Protein AF-A0A958PIV2-F1 (afdb_monomer)

Sequence (151 aa):
MSGYIPEHEVRSLLAIRHGKKESKDSGYKVPDALFDLKVPAKTLKVALEFEDSMKGVTLYRSLFRRLLISSDFDVVMFVTASEEMIAALRSIIDQVRANDPVVRDWPTERAMYFASLKQVLTEGTNAVFVGDSTPFSLASLEKQLSAEQKV

Secondary structure (DSSP, 8-state):
-EEEEEHHHHHHHHHHHH-S---TTS-----SEEEEEEETTEEEEEEEEEESS---HHHHHHHHHHHHH-SS-SEEEEEES-HHHHHHHHHHHHHHHHH-HHHHT-SSPPEEEEEEHHHHHHHGGGPPBEESSS-B-HHHHHHHHHHHTT-

Foldseek 3Di:
DPDKAAQVRQCVVVCVVQPVDDDLQSLDDRARIWDWADFPPDIWIEGEHEEEDDDDLVVLLSVLNSPQQHPPTQEYEYEYQDPVVVVVSVVSNVVSCVPPPSSVVRPHGYKYWYFYPVQCVVVPQQTWTDTDDDIDGSVRRVVVNVVVVVD

pLDDT: mean 89.08, std 10.43, range [50.94, 98.12]

Solvent-accessible surface area (backbone atoms only — not comparable to full-atom values): 8412 Å² total; per-residue (Å²): 132,61,68,76,35,52,30,76,56,40,43,56,55,48,37,70,75,68,44,91,64,90,49,97,81,68,23,76,68,74,44,57,22,37,33,49,45,74,48,90,92,48,76,40,39,31,31,34,41,76,40,82,68,91,72,61,68,70,57,51,47,57,49,48,50,21,59,44,54,28,87,87,45,53,35,39,40,37,38,24,61,37,66,70,52,49,56,52,52,51,54,49,47,53,52,39,53,75,67,34,66,71,49,58,74,41,96,57,85,52,46,46,30,37,33,30,42,63,45,39,75,73,46,48,55,60,27,59,31,45,50,79,58,86,64,46,23,60,51,57,44,54,53,51,46,58,54,62,76,73,109

Nearest PDB structures (foldseek):
  6g2d-assembly1_B  TM=4.749E-01  e=1.092E-01  Homo sapiens
  6g2d-assembly1_F  TM=4.995E-01  e=1.416E-01  Homo sapiens
  6g2d-assembly1_D  TM=5.102E-01  e=2.092E-01  Homo sapiens
  6an0-assembly1_A-2  TM=6.801E-01  e=1.210E+00  Elizabethkingia anophelis NUHP1
  4gic-assembly1_B  TM=4.866E-01  e=6.317E-01  Methylococcus capsulatus str. Bath

Mean predicted aligned error: 5.14 Å

Radius of gyration: 15.72 Å; Cα contacts (8 Å, |Δi|>4): 242; chains: 1; bounding box: 49×35×39 Å

Structure (mmCIF, N/CA/C/O backbone):
data_AF-A0A958PIV2-F1
#
_entry.id   AF-A0A958PIV2-F1
#
loop_
_atom_site.group_PDB
_atom_site.id
_atom_site.type_symbol
_atom_site.label_atom_id
_atom_site.label_alt_id
_atom_site.label_comp_id
_atom_site.label_asym_id
_atom_site.label_entity_id
_atom_site.label_seq_id
_atom_site.pdbx_PDB_ins_code
_atom_site.Cartn_x
_atom_site.Cartn_y
_atom_site.Cartn_z
_atom_site.occupancy
_atom_site.B_iso_or_equiv
_atom_site.auth_seq_id
_atom_site.auth_comp_id
_atom_site.auth_asym_id
_atom_site.auth_atom_id
_atom_site.pdbx_PDB_model_num
ATOM 1 N N . MET A 1 1 ? -10.839 -8.566 12.021 1.00 50.94 1 MET A N 1
ATOM 2 C CA . MET A 1 1 ? -9.923 -9.157 11.018 1.00 50.94 1 MET A CA 1
ATOM 3 C C . MET A 1 1 ? -9.936 -10.669 11.154 1.00 50.94 1 MET A C 1
ATOM 5 O O . MET A 1 1 ? -9.827 -11.161 12.268 1.00 50.94 1 MET A O 1
ATOM 9 N N . SER A 1 2 ? -10.083 -11.397 10.055 1.00 56.78 2 SER A N 1
ATOM 10 C CA . SER A 1 2 ? -9.829 -12.841 9.983 1.00 56.78 2 SER A CA 1
ATOM 11 C C . SER A 1 2 ? -8.751 -13.061 8.926 1.00 56.78 2 SER A C 1
ATOM 13 O O . SER A 1 2 ? -8.755 -12.348 7.927 1.00 56.78 2 SER A O 1
ATOM 15 N N . GLY A 1 3 ? -7.848 -14.021 9.130 1.00 78.75 3 GLY A N 1
ATOM 16 C CA . GLY A 1 3 ? -6.859 -14.382 8.110 1.00 78.75 3 GLY A CA 1
ATOM 17 C C . GLY A 1 3 ? -5.680 -13.415 7.974 1.00 78.75 3 GLY A C 1
ATOM 18 O O . GLY A 1 3 ? -5.270 -13.145 6.853 1.00 78.75 3 GLY A O 1
ATOM 19 N N . TYR A 1 4 ? -5.145 -12.886 9.082 1.00 88.56 4 TYR A N 1
ATOM 20 C CA . TYR A 1 4 ? -3.798 -12.303 9.067 1.00 88.56 4 TYR A CA 1
ATOM 21 C C . TYR A 1 4 ? -2.778 -13.418 8.838 1.00 88.56 4 TYR A C 1
ATOM 23 O O . TYR A 1 4 ? -2.791 -14.418 9.555 1.00 88.56 4 TYR A O 1
ATOM 31 N N . ILE A 1 5 ? -1.919 -13.232 7.845 1.00 91.44 5 ILE A N 1
ATOM 32 C CA . ILE A 1 5 ? -0.885 -14.172 7.435 1.00 91.44 5 ILE A CA 1
ATOM 33 C C . ILE A 1 5 ? 0.450 -13.422 7.500 1.00 91.44 5 ILE A C 1
ATOM 35 O O . ILE A 1 5 ? 0.639 -12.472 6.734 1.00 9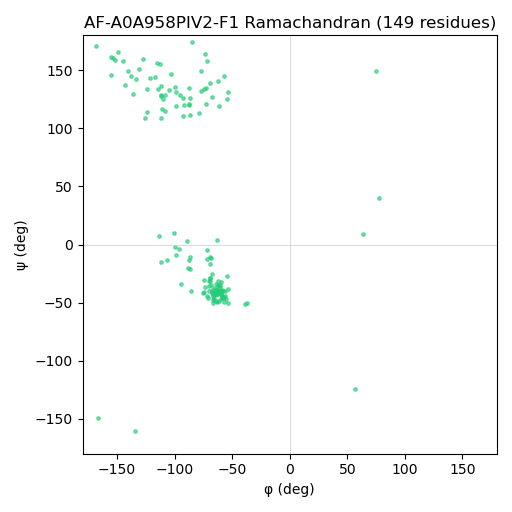1.44 5 ILE A O 1
ATOM 39 N N . PRO A 1 6 ? 1.369 -13.803 8.398 1.00 93.19 6 PRO A N 1
ATOM 40 C CA . PRO A 1 6 ? 2.676 -13.162 8.508 1.00 93.19 6 PRO A CA 1
ATOM 41 C C . PRO A 1 6 ? 3.586 -13.512 7.322 1.00 93.19 6 PRO A C 1
ATOM 43 O O . PRO A 1 6 ? 3.425 -14.556 6.688 1.00 93.19 6 PRO A O 1
ATOM 46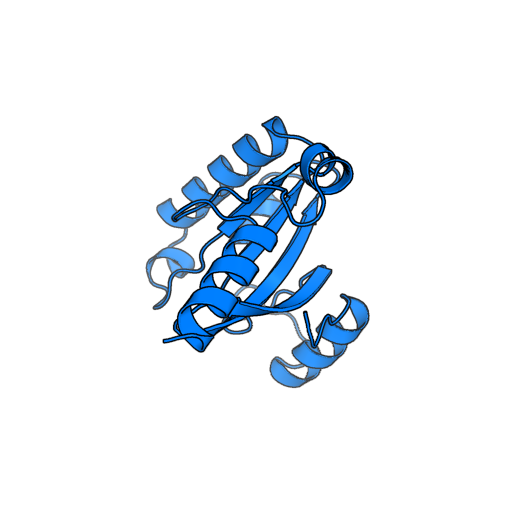 N N . GLU A 1 7 ? 4.589 -12.669 7.065 1.00 93.56 7 GLU A N 1
ATOM 47 C CA . GLU A 1 7 ? 5.561 -12.775 5.964 1.00 93.56 7 GLU A CA 1
ATOM 48 C C . GLU A 1 7 ? 6.027 -14.208 5.655 1.00 93.56 7 GLU A C 1
ATOM 50 O O . GLU A 1 7 ? 5.946 -14.647 4.509 1.00 93.56 7 GLU A O 1
ATOM 55 N N . HIS A 1 8 ? 6.481 -14.963 6.658 1.00 88.50 8 HIS A N 1
ATOM 56 C CA . HIS A 1 8 ? 7.043 -16.303 6.456 1.00 88.50 8 HIS A CA 1
ATOM 57 C C . HIS A 1 8 ? 6.019 -17.313 5.901 1.00 88.50 8 HIS A C 1
ATOM 59 O O . HIS A 1 8 ? 6.354 -18.180 5.083 1.00 88.50 8 HIS A O 1
ATOM 65 N N . GLU A 1 9 ? 4.754 -17.182 6.296 1.00 89.06 9 GLU A N 1
ATOM 66 C CA . GLU A 1 9 ? 3.651 -17.960 5.735 1.00 89.06 9 GLU A CA 1
ATOM 67 C C . GLU A 1 9 ? 3.266 -17.439 4.345 1.00 89.06 9 GLU A C 1
ATOM 69 O O . GLU A 1 9 ? 3.101 -18.240 3.422 1.00 89.06 9 GLU A O 1
ATOM 74 N N . VAL A 1 10 ? 3.220 -16.113 4.146 1.00 86.62 10 VAL A N 1
ATOM 75 C CA . VAL A 1 10 ? 2.965 -15.501 2.828 1.00 86.62 10 VAL A CA 1
ATOM 76 C C . VAL A 1 10 ? 3.993 -15.969 1.802 1.00 86.62 10 VAL A C 1
ATOM 78 O O . VAL A 1 10 ? 3.630 -16.371 0.697 1.00 86.62 10 VAL A O 1
ATOM 81 N N . ARG A 1 11 ? 5.275 -15.990 2.172 1.00 86.56 11 ARG A N 1
ATOM 82 C CA . ARG A 1 11 ? 6.368 -16.494 1.335 1.00 86.56 11 ARG A CA 1
ATOM 83 C C . ARG A 1 11 ? 6.112 -17.927 0.897 1.00 86.56 11 ARG A C 1
ATOM 85 O O . ARG A 1 11 ? 6.306 -18.256 -0.271 1.00 86.56 11 ARG A O 1
ATOM 92 N N . SER A 1 12 ? 5.670 -18.769 1.825 1.00 84.69 12 SER A N 1
ATOM 93 C CA . SER A 1 12 ? 5.396 -20.180 1.557 1.00 84.69 12 SER A CA 1
ATOM 94 C C . SER A 1 12 ? 4.215 -20.340 0.595 1.00 84.69 12 SER A C 1
ATOM 96 O O . SER A 1 12 ? 4.309 -21.093 -0.374 1.00 84.69 12 SER A O 1
ATOM 98 N N . LEU A 1 13 ? 3.143 -19.570 0.804 1.00 84.69 13 LEU A N 1
ATOM 99 C CA . LEU A 1 13 ? 1.956 -19.551 -0.055 1.00 84.69 13 LEU A CA 1
ATOM 100 C C . LEU A 1 13 ? 2.272 -19.066 -1.474 1.00 84.69 13 LEU A C 1
ATOM 102 O O . LEU A 1 13 ? 1.913 -19.716 -2.458 1.00 84.69 13 LEU A O 1
ATOM 106 N N . LEU A 1 14 ? 2.963 -17.935 -1.601 1.00 83.38 14 LEU A N 1
ATOM 107 C CA . LEU A 1 14 ? 3.240 -17.340 -2.903 1.00 83.38 14 LEU A CA 1
ATOM 108 C C . LEU A 1 14 ? 4.321 -18.105 -3.681 1.00 83.38 14 LEU A C 1
ATOM 110 O O . LEU A 1 14 ? 4.239 -18.186 -4.906 1.00 83.38 14 LEU A O 1
ATOM 114 N N . ALA A 1 15 ? 5.279 -18.744 -3.001 1.00 81.94 15 ALA A N 1
ATOM 115 C CA . ALA A 1 15 ? 6.252 -19.623 -3.651 1.00 81.94 15 ALA A CA 1
ATOM 116 C C . ALA A 1 15 ? 5.593 -20.842 -4.322 1.00 81.94 15 ALA A C 1
ATOM 118 O O . ALA A 1 15 ? 6.089 -21.310 -5.350 1.00 81.94 15 ALA A O 1
ATOM 119 N N . ILE A 1 16 ? 4.480 -21.345 -3.769 1.00 77.12 16 ILE A N 1
ATOM 120 C CA . ILE A 1 16 ? 3.678 -22.405 -4.400 1.00 77.12 16 ILE A CA 1
ATOM 121 C C . ILE A 1 16 ? 3.009 -21.882 -5.677 1.00 77.12 16 ILE A C 1
ATOM 123 O O . ILE A 1 16 ? 2.993 -22.584 -6.686 1.00 77.12 16 ILE A O 1
ATOM 127 N N . ARG A 1 17 ? 2.497 -20.646 -5.654 1.00 77.69 17 ARG A N 1
ATOM 128 C CA . ARG A 1 17 ? 1.774 -20.036 -6.780 1.00 77.69 17 ARG A CA 1
ATOM 129 C C . ARG A 1 17 ? 2.681 -19.655 -7.954 1.00 77.69 17 ARG A C 1
ATOM 131 O O . ARG A 1 17 ? 2.324 -19.915 -9.098 1.00 77.69 17 ARG A O 1
ATOM 138 N N . HIS A 1 18 ? 3.831 -19.041 -7.679 1.00 77.69 18 HIS A N 1
ATOM 139 C CA . HIS A 1 18 ? 4.705 -18.447 -8.706 1.00 77.69 18 HIS A CA 1
ATOM 140 C C . HIS A 1 18 ? 5.887 -19.334 -9.118 1.00 77.69 18 HIS A C 1
ATOM 142 O O . HIS A 1 18 ? 6.588 -19.033 -10.083 1.00 77.69 18 HIS A O 1
ATOM 148 N N . GLY A 1 19 ? 6.119 -20.442 -8.410 1.00 65.88 19 GLY A N 1
ATOM 149 C CA . GLY A 1 19 ? 7.332 -21.244 -8.554 1.00 65.88 19 GLY A CA 1
ATOM 150 C C 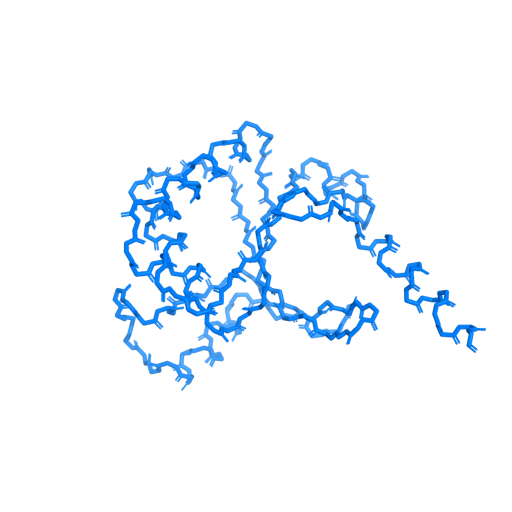. GLY A 1 19 ? 8.540 -20.571 -7.888 1.00 65.88 19 GLY A C 1
ATOM 151 O O . GLY A 1 19 ? 8.649 -19.353 -7.804 1.00 65.88 19 GLY A O 1
ATOM 152 N N . LYS A 1 20 ? 9.490 -21.367 -7.384 1.00 56.84 20 LYS A N 1
ATOM 153 C CA . LYS A 1 20 ? 10.596 -20.912 -6.508 1.00 56.84 20 LYS A CA 1
ATOM 154 C C . LYS A 1 20 ? 11.598 -19.906 -7.124 1.00 56.84 20 LYS A C 1
ATOM 156 O O . LYS A 1 20 ? 12.591 -19.592 -6.472 1.00 56.84 20 LYS A O 1
ATOM 161 N N . LYS A 1 21 ? 11.411 -19.427 -8.359 1.00 58.03 21 LYS A N 1
ATOM 162 C CA . LYS A 1 21 ? 12.320 -18.476 -9.023 1.00 58.03 21 LYS A CA 1
ATOM 163 C C . LYS A 1 21 ? 11.641 -17.122 -9.206 1.00 58.03 21 LYS A C 1
ATOM 165 O O . LYS A 1 21 ? 10.794 -16.973 -10.078 1.00 58.03 21 LYS A O 1
ATOM 170 N N . GLU A 1 22 ? 12.079 -16.125 -8.437 1.00 55.28 22 GLU A N 1
ATOM 171 C CA . GLU A 1 22 ? 11.721 -14.727 -8.688 1.00 55.28 22 GLU A CA 1
ATOM 172 C C . GLU A 1 22 ? 12.250 -14.300 -10.065 1.00 55.28 22 GLU A C 1
ATOM 174 O O . GLU A 1 22 ? 13.460 -14.311 -10.302 1.00 55.28 22 GLU A O 1
ATOM 179 N N . SER A 1 23 ? 11.366 -13.906 -10.982 1.00 61.84 23 SER A N 1
ATOM 180 C CA . SER A 1 23 ? 11.763 -13.158 -12.179 1.00 61.84 23 SER A CA 1
ATOM 181 C C . SER A 1 23 ? 11.407 -11.684 -11.989 1.00 61.84 23 SER A C 1
ATOM 183 O O . SER A 1 23 ? 10.416 -11.356 -11.332 1.00 61.84 23 SER A O 1
ATOM 185 N N . LYS A 1 24 ? 12.218 -10.777 -12.550 1.00 56.81 24 LYS A N 1
ATOM 186 C CA . LYS A 1 24 ? 12.062 -9.319 -12.381 1.00 56.81 24 LYS A CA 1
ATOM 187 C C . LYS A 1 24 ? 10.669 -8.794 -12.762 1.00 56.81 24 LYS A C 1
ATOM 189 O O . LYS A 1 24 ? 10.244 -7.798 -12.185 1.00 56.81 24 LYS A O 1
ATOM 194 N N . ASP A 1 25 ? 9.980 -9.487 -13.666 1.00 63.25 25 ASP A N 1
ATOM 195 C CA . ASP A 1 25 ? 8.688 -9.087 -14.235 1.00 63.25 25 ASP A CA 1
ATOM 196 C C . ASP A 1 25 ? 7.529 -10.009 -13.831 1.00 63.25 25 ASP A C 1
ATOM 198 O O . ASP A 1 25 ? 6.420 -9.864 -14.329 1.00 63.25 25 ASP A O 1
ATOM 202 N N . SER A 1 26 ? 7.754 -10.953 -12.913 1.00 67.44 26 SER A N 1
ATOM 203 C CA . SER A 1 26 ? 6.710 -11.898 -12.478 1.00 67.44 26 SER A CA 1
ATOM 204 C C . SER A 1 26 ? 5.579 -11.255 -11.666 1.00 67.44 26 SER A C 1
ATOM 206 O O . SER A 1 26 ? 4.597 -11.924 -11.364 1.00 67.44 26 SER A O 1
ATOM 208 N N . GLY A 1 27 ? 5.726 -9.991 -11.247 1.00 67.81 27 GLY A N 1
ATOM 209 C CA . GLY A 1 27 ? 4.827 -9.369 -10.266 1.00 67.81 27 GLY A CA 1
ATOM 210 C C . GLY A 1 27 ? 4.874 -10.039 -8.889 1.00 67.81 27 GLY A C 1
ATOM 211 O O . GLY A 1 27 ? 4.069 -9.721 -8.016 1.00 67.81 27 GLY A O 1
ATOM 212 N N . TYR A 1 28 ? 5.825 -10.955 -8.678 1.00 82.06 28 TYR A N 1
ATOM 213 C CA . TYR A 1 28 ? 5.987 -11.663 -7.425 1.00 82.06 28 TYR A CA 1
ATOM 214 C C . TYR A 1 28 ? 6.710 -10.776 -6.405 1.00 82.06 28 TYR A C 1
ATOM 216 O O . TYR A 1 28 ? 7.891 -10.435 -6.547 1.00 82.06 28 TYR A O 1
ATOM 224 N N . LYS A 1 29 ? 5.977 -10.399 -5.358 1.00 87.12 29 LYS A N 1
ATOM 225 C CA . LYS A 1 29 ? 6.487 -9.743 -4.155 1.00 87.12 29 LYS A CA 1
ATOM 226 C C . LYS A 1 29 ? 5.826 -10.398 -2.953 1.00 87.12 29 LYS A C 1
ATOM 228 O O . LYS A 1 29 ? 4.609 -10.525 -2.909 1.00 87.12 29 LYS A O 1
ATOM 233 N N . VAL A 1 30 ? 6.646 -10.792 -1.987 1.00 89.19 30 VAL A N 1
ATOM 234 C CA . VAL A 1 30 ? 6.192 -11.233 -0.667 1.00 89.19 30 VAL A CA 1
ATOM 235 C C . VAL A 1 30 ? 6.046 -9.992 0.217 1.00 89.19 30 VAL A C 1
ATOM 237 O O . VAL A 1 30 ? 7.073 -9.363 0.490 1.00 89.19 30 VAL A O 1
ATOM 240 N N . PRO A 1 31 ? 4.826 -9.587 0.606 1.00 93.62 31 PRO A N 1
ATOM 241 C CA . PRO A 1 31 ? 4.626 -8.538 1.602 1.00 93.62 31 PRO A CA 1
ATOM 242 C C . PRO A 1 31 ? 4.936 -9.018 3.021 1.00 93.62 31 PRO A C 1
ATOM 244 O O . PRO A 1 31 ? 4.985 -10.222 3.281 1.00 93.62 31 PRO A O 1
ATOM 247 N N . ASP A 1 32 ? 5.101 -8.068 3.941 1.00 94.50 32 ASP A N 1
ATOM 248 C CA . ASP A 1 32 ? 5.385 -8.360 5.352 1.00 94.50 32 ASP A CA 1
ATOM 249 C C . ASP A 1 32 ? 4.190 -9.020 6.053 1.00 94.50 32 ASP A C 1
ATOM 251 O O . ASP A 1 32 ? 4.343 -9.774 7.017 1.00 94.50 32 ASP A O 1
ATOM 255 N N . ALA A 1 33 ? 2.981 -8.774 5.549 1.00 95.62 33 ALA A N 1
ATOM 256 C CA . ALA A 1 33 ? 1.818 -9.589 5.855 1.00 95.62 33 ALA A CA 1
ATOM 257 C C . ALA A 1 33 ? 0.760 -9.509 4.751 1.00 95.62 33 ALA A C 1
ATOM 259 O O . ALA A 1 33 ? 0.716 -8.562 3.964 1.00 95.62 33 ALA A O 1
ATOM 260 N N . LEU A 1 34 ? -0.137 -10.492 4.747 1.00 95.50 34 LEU A N 1
ATOM 261 C CA . LEU A 1 34 ? -1.405 -10.439 4.029 1.00 95.50 34 LEU A CA 1
ATOM 262 C C . LEU A 1 34 ? -2.560 -10.515 5.017 1.00 95.50 34 LEU A C 1
ATOM 264 O O . LEU A 1 34 ? -2.492 -11.244 6.003 1.00 95.50 34 LEU A O 1
ATOM 268 N N . PHE A 1 35 ? -3.645 -9.806 4.740 1.00 94.50 35 PHE A N 1
ATOM 269 C CA . PHE A 1 35 ? -4.901 -10.012 5.454 1.00 94.50 35 PHE A CA 1
ATOM 270 C C . PHE A 1 35 ? -6.098 -9.619 4.598 1.00 94.50 35 PHE A C 1
ATOM 272 O O . PHE A 1 35 ? -5.975 -8.865 3.634 1.00 94.50 35 PHE A O 1
ATOM 279 N N . ASP A 1 36 ? -7.271 -10.126 4.962 1.00 94.56 36 ASP A N 1
ATOM 280 C CA . ASP A 1 36 ? -8.517 -9.765 4.298 1.00 94.56 36 ASP A CA 1
ATOM 281 C C . ASP A 1 36 ? -9.188 -8.585 5.027 1.00 94.56 36 ASP A C 1
ATOM 283 O O . ASP A 1 36 ? -9.455 -8.629 6.235 1.00 94.56 36 ASP A O 1
ATOM 287 N N . LEU A 1 37 ? -9.488 -7.527 4.275 1.00 91.50 37 LEU A N 1
ATOM 288 C CA . LEU A 1 37 ? -10.207 -6.341 4.724 1.00 91.50 37 LEU A CA 1
ATOM 289 C C . LEU A 1 37 ? -11.606 -6.330 4.110 1.00 91.50 37 LEU A C 1
ATOM 291 O O . LEU A 1 37 ? -11.775 -6.213 2.897 1.00 91.50 37 LEU A O 1
ATOM 295 N N . LYS A 1 38 ? -12.630 -6.439 4.954 1.00 90.00 38 LYS A N 1
ATOM 296 C CA . LYS A 1 38 ? -14.019 -6.304 4.510 1.00 90.00 38 LYS A CA 1
ATOM 297 C C . LYS A 1 38 ? -14.342 -4.827 4.302 1.00 90.00 38 LYS A C 1
ATOM 299 O O . LYS A 1 38 ? -14.073 -4.011 5.179 1.00 90.00 38 LYS A O 1
ATOM 304 N N . VAL A 1 39 ? -14.937 -4.511 3.162 1.00 88.12 39 VAL A N 1
ATOM 305 C CA . VAL A 1 39 ? -15.543 -3.213 2.847 1.00 88.12 39 VAL A CA 1
ATOM 306 C C . VAL A 1 39 ? -16.981 -3.459 2.368 1.00 88.12 39 VAL A C 1
ATOM 308 O O . VAL A 1 39 ? -17.271 -4.581 1.952 1.00 88.12 39 VAL A O 1
ATOM 311 N N . PRO A 1 40 ? -17.884 -2.463 2.410 1.00 83.56 40 PRO A N 1
ATOM 312 C CA . PRO A 1 40 ? -19.289 -2.611 2.011 1.00 83.56 40 PRO A CA 1
ATOM 313 C C . PRO A 1 40 ? -19.573 -3.520 0.807 1.00 83.56 40 PRO A C 1
ATOM 315 O O . PRO A 1 40 ? -20.374 -4.447 0.873 1.00 83.56 40 PRO A O 1
ATOM 318 N N . ALA A 1 41 ? -18.857 -3.300 -0.297 1.00 84.56 41 ALA A N 1
ATOM 319 C CA . ALA A 1 41 ? -19.132 -3.976 -1.560 1.00 84.56 41 ALA A CA 1
ATOM 320 C C . ALA A 1 41 ? -18.405 -5.321 -1.747 1.00 84.56 41 ALA A C 1
ATOM 322 O O . ALA A 1 41 ? -18.786 -6.095 -2.624 1.00 84.56 41 ALA A O 1
ATOM 323 N N . LYS A 1 42 ? -17.313 -5.581 -1.015 1.00 90.38 42 LYS A N 1
ATOM 324 C CA . LYS A 1 42 ? -16.438 -6.745 -1.247 1.00 90.38 42 LYS A CA 1
ATOM 325 C C . LYS A 1 42 ? -15.439 -6.975 -0.115 1.00 90.38 42 LYS A C 1
ATOM 327 O O . LYS A 1 42 ? -15.220 -6.129 0.743 1.00 90.38 42 LYS A O 1
ATOM 332 N N . THR A 1 43 ? -14.756 -8.110 -0.167 1.00 92.38 43 THR A N 1
ATOM 333 C CA . THR A 1 43 ? -13.537 -8.337 0.615 1.00 92.38 43 THR A CA 1
ATOM 334 C C . THR A 1 43 ? -12.327 -8.002 -0.249 1.00 92.38 43 THR A C 1
ATOM 336 O O . THR A 1 43 ? -12.230 -8.482 -1.376 1.00 92.38 43 THR A O 1
ATOM 339 N N . LEU A 1 44 ? -11.428 -7.177 0.276 1.00 92.75 44 LEU A N 1
ATOM 340 C CA . LEU A 1 44 ? -10.147 -6.828 -0.328 1.00 92.75 44 LEU A CA 1
ATOM 341 C C . LEU A 1 44 ? -9.041 -7.661 0.311 1.00 92.75 44 LEU A C 1
ATOM 343 O O . LEU A 1 44 ? -8.978 -7.764 1.535 1.00 92.75 44 LEU A O 1
ATOM 347 N N . LYS A 1 45 ? -8.138 -8.204 -0.497 1.00 94.44 45 LYS A N 1
ATOM 348 C CA . LYS A 1 45 ? -6.894 -8.797 -0.017 1.00 94.44 45 LYS A CA 1
ATOM 349 C C . LYS A 1 45 ? -5.839 -7.699 0.085 1.00 94.44 45 LYS A C 1
ATOM 351 O O . LYS A 1 45 ? -5.540 -7.030 -0.903 1.00 94.44 45 LYS A O 1
ATOM 356 N N . VAL A 1 46 ? -5.309 -7.486 1.282 1.00 95.50 46 VAL A N 1
ATOM 357 C CA . VAL A 1 46 ? -4.402 -6.380 1.598 1.00 95.50 46 VAL A CA 1
ATOM 358 C C . VAL A 1 46 ? -2.992 -6.900 1.810 1.00 95.50 46 VAL A C 1
ATOM 360 O O . VAL A 1 46 ? -2.785 -7.797 2.625 1.00 95.50 46 VAL A O 1
ATOM 363 N N . ALA A 1 47 ? -2.030 -6.298 1.115 1.00 96.81 47 ALA A N 1
ATOM 364 C CA . ALA A 1 47 ? -0.612 -6.395 1.434 1.00 96.81 47 ALA A CA 1
ATOM 365 C C . ALA A 1 47 ? -0.227 -5.323 2.452 1.00 96.81 47 ALA A C 1
ATOM 367 O O . ALA A 1 47 ? -0.479 -4.140 2.229 1.00 96.81 47 ALA A O 1
ATOM 368 N N . LEU A 1 48 ? 0.387 -5.737 3.557 1.00 96.94 48 LEU A N 1
ATOM 369 C CA . LEU A 1 48 ? 0.995 -4.837 4.528 1.00 96.94 48 LEU A CA 1
ATOM 370 C C . LEU A 1 48 ? 2.499 -4.771 4.279 1.00 96.94 48 LEU A C 1
ATOM 372 O O . LEU A 1 48 ? 3.157 -5.807 4.185 1.00 96.94 48 LEU A O 1
ATOM 376 N N . GLU A 1 49 ? 3.030 -3.559 4.219 1.00 97.31 49 GLU A N 1
ATOM 377 C CA . GLU A 1 49 ? 4.463 -3.291 4.164 1.00 97.31 49 GLU A CA 1
ATOM 378 C C . GLU A 1 49 ? 4.829 -2.367 5.327 1.00 97.31 49 GLU A C 1
ATOM 380 O O . GLU A 1 49 ? 4.155 -1.363 5.588 1.00 97.31 49 GLU A O 1
ATOM 385 N N . PHE A 1 50 ? 5.900 -2.701 6.030 1.00 96.38 50 PHE A N 1
ATOM 386 C CA . PHE A 1 50 ? 6.465 -1.881 7.084 1.00 96.38 50 PHE A CA 1
ATOM 387 C C . PHE A 1 50 ? 7.820 -1.341 6.638 1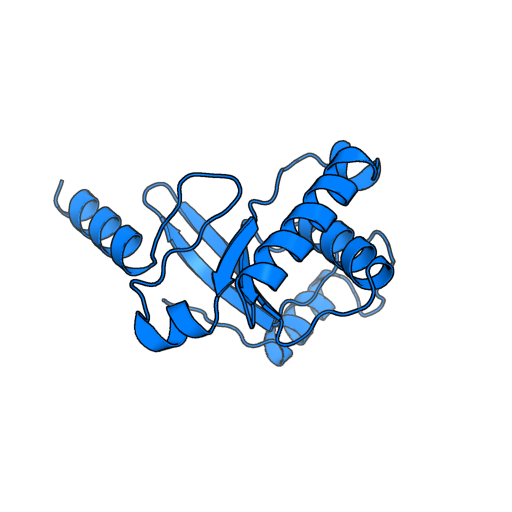.00 96.38 50 PHE A C 1
ATOM 389 O O . PHE A 1 50 ? 8.695 -2.087 6.203 1.00 96.38 50 PHE A O 1
ATOM 396 N N . GLU A 1 51 ? 8.001 -0.029 6.761 1.00 95.94 51 GLU A N 1
ATOM 397 C CA . GLU A 1 51 ? 9.264 0.615 6.427 1.00 95.94 51 GLU A CA 1
ATOM 398 C C . GLU A 1 51 ? 9.773 1.446 7.603 1.00 95.94 51 GLU A C 1
ATOM 400 O O . GLU A 1 51 ? 9.226 2.499 7.938 1.00 95.94 51 GLU A O 1
ATOM 405 N N . ASP A 1 52 ? 10.839 0.965 8.238 1.00 94.06 52 ASP A N 1
ATOM 406 C CA . ASP A 1 52 ? 11.477 1.635 9.371 1.00 94.06 52 ASP A CA 1
ATOM 407 C C . ASP A 1 52 ? 12.519 2.675 8.936 1.00 94.06 52 ASP A C 1
ATOM 409 O O . ASP A 1 52 ? 12.859 3.586 9.694 1.00 94.06 52 ASP A O 1
ATOM 413 N N . SER A 1 53 ? 13.025 2.559 7.709 1.00 93.06 53 SER A N 1
ATOM 414 C CA . SER A 1 53 ? 14.148 3.340 7.213 1.00 93.06 53 SER A CA 1
ATOM 415 C C . SER A 1 53 ? 14.122 3.464 5.690 1.00 93.06 53 SER A C 1
ATOM 417 O O . SER A 1 53 ? 13.722 2.558 4.965 1.00 93.06 53 SER A O 1
ATOM 419 N N . MET A 1 54 ? 14.581 4.606 5.169 1.00 91.81 54 MET A N 1
ATOM 420 C CA . MET A 1 54 ? 14.678 4.791 3.721 1.00 91.81 54 MET A CA 1
ATOM 421 C C . MET A 1 54 ? 15.824 3.960 3.146 1.00 91.81 54 MET A C 1
ATOM 423 O O . MET A 1 54 ? 16.997 4.170 3.459 1.00 91.81 54 MET A O 1
ATOM 427 N N . LYS A 1 55 ? 15.480 3.070 2.221 1.00 90.56 55 LYS A N 1
ATOM 428 C CA . LYS A 1 55 ? 16.427 2.367 1.349 1.00 90.56 55 LYS A CA 1
ATOM 429 C C . LYS A 1 55 ? 16.763 3.215 0.112 1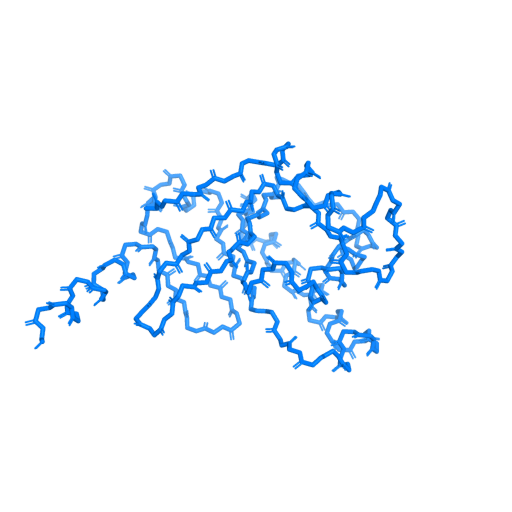.00 90.56 55 LYS A C 1
ATOM 431 O O . LYS A 1 55 ? 16.196 4.279 -0.134 1.00 90.56 55 LYS A O 1
ATOM 436 N N . GLY A 1 56 ? 17.699 2.740 -0.711 1.00 89.56 56 GLY A N 1
ATOM 437 C CA . GLY A 1 56 ? 18.056 3.417 -1.962 1.00 89.56 56 GLY A CA 1
ATOM 438 C C . GLY A 1 56 ? 16.883 3.495 -2.952 1.00 89.56 56 GLY A C 1
ATOM 439 O O . GLY A 1 56 ? 16.153 2.523 -3.138 1.00 89.56 56 GLY A O 1
ATOM 440 N N . VAL A 1 57 ? 16.744 4.621 -3.659 1.00 90.69 57 VAL A N 1
ATOM 441 C CA . VAL A 1 57 ? 15.634 4.880 -4.606 1.00 90.69 57 VAL A CA 1
ATOM 442 C C . VAL A 1 57 ? 15.478 3.775 -5.659 1.00 90.69 57 VAL A C 1
ATOM 444 O O . VAL A 1 57 ? 14.359 3.385 -5.984 1.00 90.69 57 VAL A O 1
ATOM 447 N N . THR A 1 58 ? 16.579 3.219 -6.170 1.00 91.06 58 THR A N 1
ATOM 448 C CA . THR A 1 58 ? 16.547 2.113 -7.144 1.00 91.06 58 THR A CA 1
ATOM 449 C C . THR A 1 58 ? 15.852 0.866 -6.591 1.00 91.06 58 THR A C 1
ATOM 451 O O . THR A 1 58 ? 15.124 0.196 -7.325 1.00 91.06 58 THR A O 1
ATOM 454 N N . LEU A 1 59 ? 16.036 0.569 -5.299 1.00 90.69 59 LEU A N 1
ATOM 455 C CA . LEU A 1 59 ? 15.364 -0.552 -4.641 1.00 90.69 59 LEU A CA 1
ATOM 456 C C . LEU A 1 59 ? 13.860 -0.295 -4.556 1.00 90.69 59 LEU A C 1
ATOM 458 O O . LEU A 1 59 ? 13.084 -1.166 -4.943 1.00 90.69 59 LEU A O 1
ATOM 462 N N . TYR A 1 60 ? 13.447 0.914 -4.163 1.00 93.81 60 TYR A N 1
ATOM 463 C CA . TYR A 1 60 ? 12.029 1.282 -4.134 1.00 93.81 60 TYR A CA 1
ATOM 464 C C . TYR A 1 60 ? 11.376 1.259 -5.506 1.00 93.81 60 TYR A C 1
ATOM 466 O O . TYR A 1 60 ? 10.266 0.760 -5.633 1.00 93.81 60 TYR A O 1
ATOM 474 N N . ARG A 1 61 ? 12.062 1.719 -6.557 1.00 93.31 61 ARG A N 1
ATOM 475 C CA . ARG A 1 61 ? 11.532 1.621 -7.924 1.00 93.31 61 ARG A CA 1
ATOM 476 C C . ARG A 1 61 ? 11.242 0.172 -8.306 1.00 93.31 61 ARG A C 1
ATOM 478 O O . ARG A 1 61 ? 10.164 -0.126 -8.810 1.00 93.31 61 ARG A O 1
ATOM 485 N N . SER A 1 62 ? 12.174 -0.740 -8.013 1.00 91.12 62 SER A N 1
ATOM 486 C CA . SER A 1 62 ? 11.956 -2.170 -8.252 1.00 91.12 62 SER A CA 1
ATOM 487 C C . SER A 1 62 ? 10.840 -2.746 -7.379 1.00 91.12 62 SER A C 1
ATOM 489 O O . SER A 1 62 ? 10.094 -3.601 -7.852 1.00 91.12 62 SER A O 1
ATOM 491 N N . LEU A 1 63 ? 10.743 -2.329 -6.116 1.00 92.25 63 LEU A N 1
ATOM 492 C CA . LEU A 1 63 ? 9.723 -2.794 -5.178 1.00 92.25 63 LEU A CA 1
ATOM 493 C C . LEU A 1 63 ? 8.328 -2.332 -5.614 1.00 92.25 63 LEU A C 1
ATOM 495 O O . LEU A 1 63 ? 7.437 -3.163 -5.771 1.00 92.25 63 LEU A O 1
ATOM 499 N N . PHE A 1 64 ? 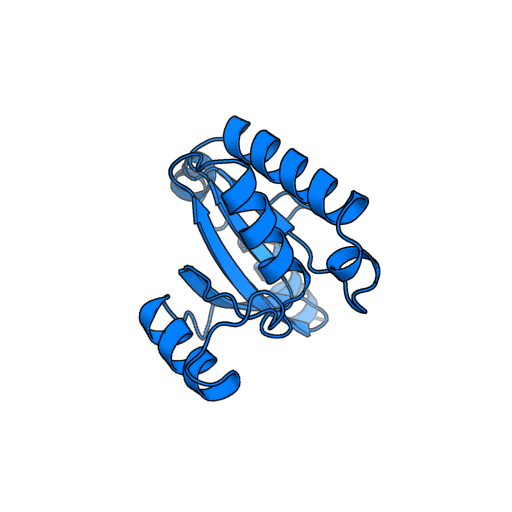8.157 -1.042 -5.897 1.00 94.38 64 PHE A N 1
ATOM 500 C CA . PHE A 1 64 ? 6.879 -0.482 -6.321 1.00 94.38 64 PHE A CA 1
ATOM 501 C C . PHE A 1 64 ? 6.435 -1.010 -7.675 1.00 94.38 64 PHE A C 1
ATOM 503 O O . PHE A 1 64 ? 5.256 -1.312 -7.816 1.00 94.38 64 PHE A O 1
ATOM 510 N N . ARG A 1 65 ? 7.349 -1.230 -8.633 1.00 93.31 65 ARG A N 1
ATOM 511 C CA . ARG A 1 65 ? 7.007 -1.926 -9.884 1.00 93.31 65 ARG A CA 1
ATOM 512 C C . ARG A 1 65 ? 6.340 -3.272 -9.592 1.00 93.31 65 ARG A C 1
ATOM 514 O O . ARG A 1 65 ? 5.262 -3.526 -10.110 1.00 93.31 65 ARG A O 1
ATOM 521 N N . ARG A 1 66 ? 6.937 -4.110 -8.731 1.00 92.00 66 ARG A N 1
ATOM 522 C CA . ARG A 1 66 ? 6.377 -5.432 -8.384 1.00 92.00 66 ARG A CA 1
ATOM 523 C C . ARG A 1 66 ? 5.044 -5.323 -7.646 1.00 92.00 66 ARG A C 1
ATOM 525 O O . ARG A 1 66 ? 4.126 -6.065 -7.972 1.00 92.00 66 ARG A O 1
ATOM 532 N N . LEU A 1 67 ? 4.927 -4.402 -6.688 1.00 93.69 67 LEU A N 1
ATOM 533 C CA . LEU A 1 67 ? 3.681 -4.189 -5.945 1.00 93.69 67 LEU A CA 1
ATOM 534 C C . LEU A 1 67 ? 2.539 -3.717 -6.853 1.00 93.69 67 LEU A C 1
ATOM 536 O O . LEU A 1 67 ? 1.426 -4.219 -6.748 1.00 93.69 67 LEU A O 1
ATOM 540 N N . LEU A 1 68 ? 2.818 -2.789 -7.770 1.00 93.19 68 LEU A N 1
ATOM 541 C CA . LEU A 1 68 ? 1.817 -2.217 -8.673 1.00 93.19 68 LEU A CA 1
ATOM 542 C C . LEU A 1 68 ? 1.313 -3.221 -9.717 1.00 93.19 68 LEU A C 1
ATOM 544 O O . LEU A 1 68 ? 0.164 -3.120 -10.139 1.00 93.19 68 LEU A O 1
ATOM 548 N N . ILE A 1 69 ? 2.139 -4.195 -10.108 1.00 91.69 69 ILE A N 1
ATOM 549 C CA . ILE A 1 69 ? 1.757 -5.215 -11.098 1.00 91.69 69 ILE A CA 1
ATOM 550 C C . ILE A 1 69 ? 1.340 -6.554 -10.473 1.00 91.69 69 ILE A C 1
ATOM 552 O O . ILE A 1 69 ? 0.955 -7.477 -11.186 1.00 91.69 69 ILE A O 1
ATOM 556 N N . SER A 1 70 ? 1.389 -6.702 -9.149 1.00 90.56 70 SER A N 1
ATOM 557 C CA . SER A 1 70 ? 1.018 -7.966 -8.507 1.00 90.56 70 SER A CA 1
ATOM 558 C C . SER A 1 70 ? -0.483 -8.246 -8.621 1.00 90.56 70 SER A C 1
ATOM 560 O O . SER A 1 70 ? -1.324 -7.366 -8.445 1.00 90.56 70 SER A O 1
ATOM 562 N N . SER A 1 71 ? -0.843 -9.503 -8.882 1.00 88.75 71 SER A N 1
ATOM 563 C CA . SER A 1 71 ? -2.232 -9.995 -8.850 1.00 88.75 71 SER A CA 1
ATOM 564 C C . SER A 1 71 ? -2.576 -10.751 -7.560 1.00 88.75 71 SER A C 1
ATOM 566 O O . SER A 1 71 ? -3.628 -11.384 -7.474 1.00 88.75 71 SER A O 1
ATOM 568 N N . ASP A 1 72 ? -1.691 -10.709 -6.560 1.00 90.19 72 ASP A N 1
ATOM 569 C CA . ASP A 1 72 ? -1.859 -11.439 -5.300 1.00 90.19 72 ASP A CA 1
ATOM 570 C C . ASP A 1 72 ? -2.655 -10.668 -4.241 1.00 90.19 72 ASP A C 1
ATOM 572 O O . ASP A 1 72 ? -3.083 -11.263 -3.256 1.00 90.19 72 ASP A O 1
ATOM 576 N N . PHE A 1 73 ? -2.865 -9.369 -4.436 1.00 92.25 73 PHE A N 1
ATOM 577 C CA . PHE A 1 73 ? -3.592 -8.487 -3.527 1.00 92.25 73 PHE A CA 1
ATOM 578 C C . PHE A 1 73 ? -4.247 -7.334 -4.297 1.00 92.25 73 PHE A C 1
ATOM 580 O O . PHE A 1 73 ? -3.848 -6.998 -5.414 1.00 92.25 73 PHE A O 1
ATOM 587 N N . ASP A 1 74 ? -5.261 -6.731 -3.681 1.00 92.44 74 ASP A N 1
ATOM 588 C CA . ASP A 1 74 ? -6.049 -5.634 -4.244 1.00 92.44 74 ASP A CA 1
ATOM 589 C C . ASP A 1 74 ? -5.523 -4.256 -3.809 1.00 92.44 74 ASP A C 1
ATOM 591 O O . ASP A 1 74 ? -5.601 -3.286 -4.564 1.00 92.44 74 ASP A O 1
ATOM 595 N N . VAL A 1 75 ? -5.009 -4.163 -2.577 1.00 94.25 75 VAL A N 1
ATOM 596 C CA . VAL A 1 75 ? -4.580 -2.911 -1.933 1.00 94.25 75 VAL A CA 1
ATOM 597 C C . VAL A 1 75 ? -3.267 -3.129 -1.191 1.00 94.25 75 VAL A C 1
ATOM 599 O O . VAL A 1 75 ? -3.054 -4.190 -0.604 1.00 94.25 75 VAL A O 1
ATOM 602 N N . VAL A 1 76 ? -2.406 -2.110 -1.182 1.00 96.44 76 VAL A N 1
ATOM 603 C CA . VAL A 1 76 ? -1.189 -2.083 -0.366 1.00 96.44 76 VAL A CA 1
ATOM 604 C C . VAL A 1 76 ? -1.323 -1.022 0.723 1.00 96.44 76 VAL A C 1
ATOM 606 O O . VAL A 1 76 ? -1.626 0.137 0.441 1.00 96.44 76 VAL A O 1
ATOM 609 N N . MET A 1 77 ? -1.090 -1.413 1.971 1.00 97.38 77 MET A N 1
ATOM 610 C CA . MET A 1 77 ? -1.016 -0.521 3.123 1.00 97.38 77 MET A CA 1
ATOM 611 C C . MET A 1 77 ? 0.429 -0.458 3.614 1.00 97.38 77 MET A C 1
ATOM 613 O O . MET A 1 77 ? 1.032 -1.483 3.920 1.00 97.38 77 MET A O 1
ATOM 617 N N . PHE A 1 78 ? 0.967 0.750 3.712 1.00 97.81 78 PHE A N 1
ATOM 618 C CA . PHE A 1 78 ? 2.286 1.037 4.254 1.00 97.81 78 PHE A CA 1
ATOM 619 C C . PHE A 1 78 ? 2.170 1.634 5.649 1.00 97.81 78 PHE A C 1
ATOM 621 O O . PHE A 1 78 ? 1.423 2.591 5.870 1.00 97.81 78 PHE A O 1
ATOM 628 N N . VAL A 1 79 ? 2.973 1.108 6.567 1.00 97.81 79 VAL A N 1
ATOM 629 C CA . VAL A 1 79 ? 3.264 1.756 7.845 1.00 97.81 79 VAL A CA 1
ATOM 630 C C . VAL A 1 79 ? 4.722 2.191 7.824 1.00 97.81 79 VAL A C 1
ATOM 632 O O . VAL A 1 79 ? 5.614 1.355 7.710 1.00 97.81 79 VAL A O 1
ATOM 635 N N . THR A 1 80 ? 4.973 3.494 7.903 1.00 97.69 80 THR A N 1
ATOM 636 C CA . THR A 1 80 ? 6.328 4.055 7.777 1.00 97.69 80 THR A CA 1
ATOM 637 C C . THR A 1 80 ? 6.809 4.656 9.091 1.00 97.69 80 THR A C 1
ATOM 639 O O . THR A 1 80 ? 6.006 5.101 9.907 1.00 97.69 80 THR A O 1
ATOM 642 N N . ALA A 1 81 ? 8.119 4.754 9.307 1.00 96.25 81 ALA A N 1
ATOM 643 C CA . ALA A 1 81 ? 8.647 5.374 10.524 1.00 96.25 81 ALA A CA 1
ATOM 644 C C . ALA A 1 81 ? 8.226 6.847 10.703 1.00 96.25 81 ALA A C 1
ATOM 646 O O . ALA A 1 81 ? 8.047 7.295 11.838 1.00 96.25 81 ALA A O 1
ATOM 647 N N . SER A 1 82 ? 8.058 7.602 9.610 1.00 94.69 82 SER A N 1
ATOM 648 C CA . SER A 1 82 ? 7.716 9.029 9.661 1.00 94.69 82 SER A CA 1
ATOM 649 C C . SER A 1 82 ? 6.878 9.507 8.470 1.00 94.69 82 SER A C 1
ATOM 651 O O . SER A 1 82 ? 6.784 8.829 7.444 1.00 94.69 82 SER A O 1
ATOM 653 N N . GLU A 1 83 ? 6.290 10.698 8.602 1.00 93.50 83 GLU A N 1
ATOM 654 C CA . GLU A 1 83 ? 5.507 11.373 7.554 1.00 93.50 83 GLU A CA 1
ATOM 655 C C . GLU A 1 83 ? 6.384 11.828 6.375 1.00 93.50 83 GLU A C 1
ATOM 657 O O . GLU A 1 83 ? 5.984 11.751 5.214 1.00 93.50 83 GLU A O 1
ATOM 662 N N . GLU A 1 84 ? 7.624 12.247 6.640 1.00 94.69 84 GLU A N 1
ATOM 663 C CA . GLU A 1 84 ? 8.593 12.603 5.596 1.00 94.69 84 GLU A CA 1
ATOM 664 C C . GLU A 1 84 ? 8.905 11.394 4.710 1.00 94.69 84 GLU A C 1
ATOM 666 O O . GLU A 1 84 ? 9.039 11.517 3.490 1.00 94.69 84 GLU A O 1
ATOM 671 N N . MET A 1 85 ? 8.966 10.206 5.318 1.00 95.50 85 MET A N 1
ATOM 672 C CA . MET A 1 85 ? 9.126 8.952 4.595 1.00 95.50 85 MET A CA 1
ATOM 673 C C . MET A 1 85 ? 7.914 8.664 3.708 1.00 95.50 85 MET A C 1
ATOM 675 O O . MET A 1 85 ? 8.093 8.292 2.552 1.00 95.50 85 MET A O 1
ATOM 679 N N . ILE A 1 86 ? 6.691 8.910 4.192 1.00 96.62 86 ILE A N 1
ATOM 680 C CA . ILE A 1 86 ? 5.471 8.787 3.375 1.00 96.62 86 ILE A CA 1
ATOM 681 C C . ILE A 1 86 ? 5.576 9.678 2.140 1.00 96.62 86 ILE A C 1
ATOM 683 O O . ILE A 1 86 ? 5.366 9.206 1.023 1.00 96.62 86 ILE A O 1
ATOM 687 N N . ALA A 1 87 ? 5.945 10.949 2.315 1.00 95.44 87 ALA A N 1
ATOM 688 C CA . ALA A 1 87 ? 6.099 11.880 1.200 1.00 95.44 87 ALA A CA 1
ATOM 689 C C . ALA A 1 87 ? 7.148 11.395 0.182 1.00 95.44 87 ALA A C 1
ATOM 691 O O . ALA A 1 87 ? 6.904 11.434 -1.028 1.00 95.44 87 ALA A O 1
ATOM 692 N N . ALA A 1 88 ? 8.288 10.883 0.658 1.00 95.62 88 ALA A N 1
ATOM 693 C CA . ALA A 1 88 ? 9.337 10.341 -0.200 1.00 95.62 88 ALA A CA 1
ATOM 694 C C . ALA A 1 88 ? 8.873 9.099 -0.979 1.00 95.62 88 ALA A C 1
ATOM 696 O O . ALA A 1 88 ? 9.047 9.037 -2.197 1.00 95.62 88 ALA A O 1
ATOM 697 N N . LEU A 1 89 ? 8.247 8.129 -0.307 1.00 96.31 89 LEU A N 1
ATOM 698 C CA . LEU A 1 89 ? 7.741 6.910 -0.941 1.00 96.31 89 LEU A CA 1
ATOM 699 C C . LEU A 1 89 ? 6.659 7.222 -1.977 1.00 96.31 89 LEU A C 1
ATOM 701 O O . LEU A 1 89 ? 6.720 6.698 -3.089 1.00 96.31 89 LEU A O 1
ATOM 705 N N . ARG A 1 90 ? 5.731 8.135 -1.664 1.00 95.88 90 ARG A N 1
ATOM 706 C CA . ARG A 1 90 ? 4.708 8.604 -2.612 1.00 95.88 90 ARG A CA 1
ATOM 707 C C . ARG A 1 90 ? 5.334 9.228 -3.855 1.00 95.88 90 ARG A C 1
ATOM 709 O O . ARG A 1 90 ? 4.980 8.843 -4.963 1.00 95.88 90 ARG A O 1
ATOM 716 N N . SER A 1 91 ? 6.340 10.088 -3.684 1.00 95.88 91 SER A N 1
ATOM 717 C CA . SER A 1 91 ? 7.063 10.671 -4.821 1.00 95.88 91 SER A CA 1
ATOM 718 C C . SER 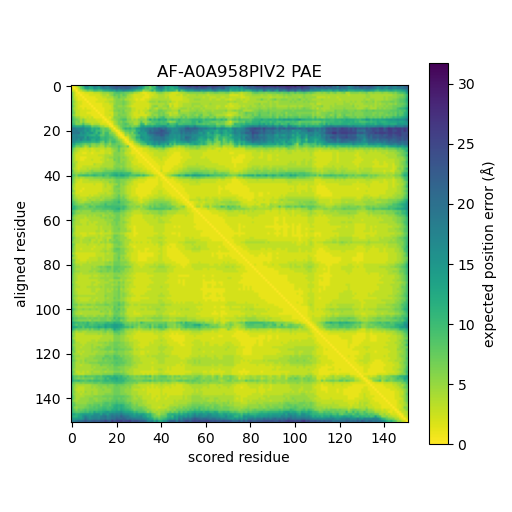A 1 91 ? 7.704 9.606 -5.720 1.00 95.88 91 SER A C 1
ATOM 720 O O . SER A 1 91 ? 7.675 9.721 -6.947 1.00 95.88 91 SER A O 1
ATOM 722 N N . ILE A 1 92 ? 8.266 8.543 -5.137 1.00 96.25 92 ILE A N 1
ATOM 723 C CA . ILE A 1 92 ? 8.854 7.445 -5.914 1.00 96.25 92 ILE A CA 1
ATOM 724 C C . ILE A 1 92 ? 7.762 6.634 -6.627 1.00 96.25 92 ILE A C 1
ATOM 726 O O . ILE A 1 92 ? 7.959 6.265 -7.784 1.00 96.25 92 ILE A O 1
ATOM 730 N N . ILE A 1 93 ? 6.618 6.374 -5.987 1.00 95.56 93 ILE A N 1
ATOM 731 C CA . ILE A 1 93 ? 5.477 5.687 -6.616 1.00 95.56 93 ILE A CA 1
ATOM 732 C C . ILE A 1 93 ? 4.978 6.469 -7.827 1.00 95.56 93 ILE A C 1
ATOM 734 O O . ILE A 1 93 ? 4.816 5.879 -8.895 1.00 95.56 93 ILE A O 1
ATOM 738 N N . ASP A 1 94 ? 4.808 7.784 -7.693 1.00 94.62 94 ASP A N 1
ATOM 739 C CA . ASP A 1 94 ? 4.373 8.649 -8.790 1.00 94.62 94 ASP A CA 1
ATOM 740 C C . ASP A 1 94 ? 5.364 8.590 -9.959 1.00 94.62 94 ASP A C 1
ATOM 742 O O . ASP A 1 94 ? 4.972 8.440 -11.117 1.00 94.62 94 ASP A O 1
ATOM 746 N N . GLN A 1 95 ? 6.670 8.606 -9.664 1.00 95.75 95 GLN A N 1
ATOM 747 C CA . GLN A 1 95 ? 7.704 8.421 -10.684 1.00 95.75 95 GLN A CA 1
ATOM 748 C C . GLN A 1 95 ? 7.622 7.051 -11.364 1.00 95.75 95 GLN A C 1
ATOM 750 O O . GLN A 1 95 ? 7.841 6.972 -12.572 1.00 95.75 95 GLN A O 1
ATOM 755 N N . VAL A 1 96 ? 7.350 5.976 -10.621 1.00 95.62 96 VAL A N 1
ATOM 756 C CA . VAL A 1 96 ? 7.220 4.625 -11.188 1.00 95.62 96 VAL A CA 1
ATOM 757 C C . VAL A 1 96 ? 5.986 4.544 -12.084 1.00 95.62 96 VAL A C 1
ATOM 759 O O . VAL A 1 96 ? 6.109 4.110 -13.223 1.00 95.62 96 VAL A O 1
ATOM 762 N N . ARG A 1 97 ? 4.827 5.031 -11.628 1.00 93.94 97 ARG A N 1
ATOM 763 C CA . ARG A 1 97 ? 3.587 5.065 -12.423 1.00 93.94 97 ARG A CA 1
ATOM 764 C C . ARG A 1 97 ? 3.737 5.878 -13.708 1.00 93.94 97 ARG A C 1
ATOM 766 O O . ARG A 1 97 ? 3.246 5.463 -14.751 1.00 93.94 97 ARG A O 1
ATOM 773 N N . ALA A 1 98 ? 4.435 7.011 -13.642 1.00 94.56 98 ALA A N 1
ATOM 774 C CA . ALA A 1 98 ? 4.626 7.884 -14.796 1.00 94.56 98 ALA A CA 1
ATOM 775 C C . ALA A 1 98 ? 5.623 7.324 -15.825 1.00 94.56 98 ALA A C 1
ATOM 777 O O . ALA A 1 98 ? 5.437 7.519 -17.027 1.00 94.56 98 ALA A O 1
ATOM 778 N N . ASN A 1 99 ? 6.692 6.658 -15.369 1.00 95.69 99 ASN A N 1
ATOM 779 C CA . ASN A 1 99 ? 7.847 6.351 -16.219 1.00 95.69 99 ASN A CA 1
ATOM 780 C C . ASN A 1 99 ? 8.037 4.865 -16.538 1.00 95.69 99 ASN A C 1
ATOM 782 O O . ASN A 1 99 ? 8.816 4.554 -17.436 1.00 95.69 99 ASN A O 1
ATOM 786 N N . ASP A 1 100 ? 7.388 3.947 -15.820 1.00 94.19 100 ASP A N 1
ATOM 787 C CA . ASP A 1 100 ? 7.523 2.509 -16.053 1.00 94.19 100 ASP A CA 1
ATOM 788 C C . ASP A 1 100 ? 6.426 2.005 -17.012 1.00 94.19 100 ASP A C 1
ATOM 790 O O . ASP A 1 100 ? 5.256 1.944 -16.621 1.00 94.19 100 ASP A O 1
ATOM 794 N N . PRO A 1 101 ? 6.766 1.609 -18.258 1.00 92.94 101 PRO A N 1
ATOM 795 C CA . PRO A 1 101 ? 5.770 1.171 -19.235 1.00 92.94 101 PRO A CA 1
ATOM 796 C C . PRO A 1 101 ? 4.982 -0.054 -18.774 1.00 92.94 101 PRO A C 1
ATOM 798 O O . PRO A 1 101 ? 3.793 -0.153 -19.046 1.00 92.94 101 PRO A O 1
ATOM 801 N N . VAL A 1 102 ? 5.622 -0.970 -18.038 1.00 91.50 102 VAL A N 1
ATOM 802 C CA . VAL A 1 102 ? 4.961 -2.199 -17.582 1.00 91.50 102 VAL A CA 1
ATOM 803 C C . VAL A 1 102 ? 3.914 -1.888 -16.525 1.00 91.50 102 VAL A C 1
ATOM 805 O O . VAL A 1 102 ? 2.872 -2.527 -16.512 1.00 91.50 102 VAL A O 1
ATOM 808 N N . VAL A 1 103 ? 4.166 -0.896 -15.670 1.00 92.75 103 VAL A N 1
ATOM 809 C CA . VAL A 1 103 ? 3.187 -0.432 -14.679 1.00 92.75 103 VAL A CA 1
ATOM 810 C C . VAL A 1 103 ? 2.036 0.305 -15.357 1.00 92.75 103 VAL A C 1
ATOM 812 O O . VAL A 1 103 ? 0.882 0.038 -15.039 1.00 92.75 103 VAL A O 1
ATOM 815 N N . ARG A 1 104 ? 2.338 1.212 -16.293 1.00 91.50 104 ARG A N 1
ATOM 816 C CA . ARG A 1 104 ? 1.328 2.022 -16.987 1.00 91.50 104 ARG A CA 1
ATOM 817 C C . ARG A 1 104 ? 0.371 1.180 -17.827 1.00 91.50 104 ARG A C 1
ATOM 819 O O . ARG A 1 104 ? -0.819 1.468 -17.865 1.00 91.50 104 ARG A O 1
ATOM 826 N N . ASP A 1 105 ? 0.894 0.156 -18.490 1.00 91.00 105 ASP A N 1
ATOM 827 C CA . ASP A 1 105 ? 0.113 -0.688 -19.393 1.00 91.00 105 ASP A CA 1
ATOM 828 C C . ASP A 1 105 ? -0.536 -1.874 -18.639 1.00 91.00 105 ASP A C 1
ATOM 830 O O . ASP A 1 105 ? -1.181 -2.734 -19.244 1.00 91.00 105 ASP A O 1
ATOM 834 N N . TRP A 1 106 ? -0.375 -1.943 -17.309 1.00 90.19 106 TRP A N 1
ATOM 835 C CA . TRP A 1 106 ? -0.931 -3.015 -16.493 1.00 90.19 106 TRP A CA 1
ATOM 836 C C . TRP A 1 106 ? -2.450 -2.847 -16.309 1.00 90.19 106 TRP A C 1
ATOM 838 O O . TRP A 1 106 ? -2.917 -1.766 -15.957 1.00 90.19 106 TRP A O 1
ATOM 848 N N . PRO A 1 107 ? -3.259 -3.911 -16.469 1.00 83.94 107 PRO A N 1
ATOM 849 C CA . PRO A 1 107 ? -4.713 -3.793 -16.618 1.00 83.94 107 PRO A CA 1
ATOM 850 C C . PRO A 1 107 ? -5.480 -3.397 -15.351 1.00 83.94 107 PRO A C 1
ATOM 852 O O . PRO A 1 107 ? -6.702 -3.267 -15.387 1.00 83.94 107 PRO A O 1
ATOM 855 N N . THR A 1 108 ? -4.826 -3.279 -14.198 1.00 79.81 108 THR A N 1
ATOM 856 C CA . THR A 1 108 ? -5.517 -2.920 -12.956 1.00 79.81 108 THR A CA 1
ATOM 857 C C . THR A 1 108 ? -4.625 -2.021 -12.109 1.00 79.81 108 THR A C 1
ATOM 859 O O . THR A 1 108 ? -3.426 -2.259 -11.968 1.00 79.81 108 THR A O 1
ATOM 862 N N . GLU A 1 109 ? -5.206 -0.986 -11.522 1.00 79.56 109 GLU A N 1
ATOM 863 C CA . GLU A 1 109 ? -4.488 -0.110 -10.604 1.00 79.56 109 GLU A CA 1
ATOM 864 C C . GLU A 1 109 ? -4.558 -0.670 -9.184 1.00 79.56 109 GLU A C 1
ATOM 866 O O . GLU A 1 109 ? -5.613 -1.110 -8.725 1.00 79.56 109 GLU A O 1
ATOM 871 N N . ARG A 1 110 ? -3.417 -0.684 -8.490 1.00 88.50 110 ARG A N 1
ATOM 872 C CA . ARG A 1 110 ? -3.336 -1.069 -7.075 1.00 88.50 110 ARG A CA 1
ATOM 873 C C . ARG A 1 110 ? -3.304 0.206 -6.261 1.00 88.50 110 ARG A C 1
ATOM 875 O O . ARG A 1 110 ? -2.383 1.011 -6.427 1.00 88.50 110 ARG A O 1
ATOM 882 N N . ALA A 1 111 ? -4.303 0.363 -5.399 1.00 92.31 111 ALA A N 1
ATOM 883 C CA . ALA A 1 111 ? -4.357 1.486 -4.483 1.00 92.31 111 ALA A CA 1
ATOM 884 C C . ALA A 1 111 ? -3.314 1.299 -3.375 1.00 92.31 111 ALA A C 1
ATOM 886 O O . ALA A 1 111 ? -3.180 0.213 -2.802 1.00 92.31 111 ALA A O 1
ATOM 887 N N . MET A 1 112 ? -2.587 2.368 -3.083 1.00 95.69 112 MET A N 1
ATOM 888 C CA . MET A 1 112 ? -1.582 2.448 -2.036 1.00 95.69 112 MET A CA 1
ATOM 889 C C . MET A 1 112 ? -2.045 3.428 -0.968 1.00 95.69 112 MET A C 1
ATOM 891 O O . MET A 1 112 ? -2.477 4.538 -1.284 1.00 95.69 112 MET A O 1
ATOM 895 N N . TYR A 1 113 ? -1.925 3.027 0.293 1.00 97.38 113 TYR A N 1
ATOM 896 C CA . TYR A 1 113 ? -2.254 3.856 1.446 1.00 97.38 113 TYR A CA 1
ATOM 897 C C . TYR A 1 113 ? -1.127 3.850 2.465 1.00 97.38 113 TYR A C 1
ATOM 899 O O . TYR A 1 113 ? -0.414 2.861 2.597 1.00 97.38 113 TYR A O 1
ATOM 907 N N . PHE A 1 114 ? -1.003 4.938 3.215 1.00 98.12 114 PHE A N 1
ATOM 908 C CA . PHE A 1 114 ? 0.089 5.181 4.145 1.00 98.12 114 PHE A CA 1
ATOM 909 C C . PHE A 1 114 ? -0.447 5.681 5.480 1.00 98.12 114 PHE A C 1
ATOM 911 O O . PHE A 1 114 ? -1.371 6.493 5.510 1.00 98.12 114 PHE A O 1
ATOM 918 N N . ALA A 1 115 ? 0.177 5.236 6.562 1.00 97.88 115 ALA A N 1
ATOM 919 C CA . ALA A 1 115 ? 0.074 5.841 7.883 1.00 97.88 115 ALA A CA 1
ATOM 920 C C . ALA A 1 115 ? 1.457 5.811 8.545 1.00 97.88 115 ALA A C 1
ATOM 922 O O . ALA A 1 115 ? 2.247 4.894 8.299 1.00 97.88 115 ALA A O 1
ATOM 923 N N . SER A 1 116 ? 1.770 6.785 9.399 1.00 97.31 116 SER A N 1
ATOM 924 C CA . SER A 1 116 ? 3.008 6.713 10.176 1.00 97.31 116 SER A CA 1
ATOM 925 C C . SER A 1 116 ? 2.867 5.738 11.343 1.00 97.31 116 SER A C 1
ATOM 927 O O . SER A 1 116 ? 1.804 5.586 11.950 1.00 97.31 116 SER A O 1
ATOM 929 N N . LEU A 1 117 ? 3.976 5.104 11.717 1.00 96.62 117 LEU A N 1
ATOM 930 C CA . LEU A 1 117 ? 4.068 4.198 12.855 1.00 96.62 117 LEU A CA 1
ATOM 931 C C . LEU A 1 117 ? 3.627 4.897 14.140 1.00 96.62 117 LEU A C 1
ATOM 933 O O . LEU A 1 117 ? 2.903 4.313 14.939 1.00 96.62 117 LEU A O 1
ATOM 937 N N . LYS A 1 118 ? 4.005 6.169 14.318 1.00 95.69 118 LYS A N 1
ATOM 938 C CA . LYS A 1 118 ? 3.549 6.983 15.449 1.00 95.69 118 LYS A CA 1
ATOM 939 C C . LYS A 1 118 ? 2.022 7.034 15.515 1.00 95.69 118 LYS A C 1
ATOM 941 O O . LYS A 1 118 ? 1.464 6.837 16.595 1.00 95.69 118 LYS A O 1
ATOM 946 N N . GLN A 1 119 ? 1.358 7.287 14.387 1.00 96.00 119 GLN A N 1
ATOM 947 C CA . GLN A 1 119 ? -0.098 7.356 14.339 1.00 96.00 119 GLN A CA 1
ATOM 948 C C . GLN A 1 119 ? -0.721 5.992 14.643 1.00 96.00 119 GLN A C 1
ATOM 950 O O . GLN A 1 119 ? -1.590 5.901 15.504 1.00 96.00 119 GLN A O 1
ATOM 955 N N . VAL A 1 120 ? -0.219 4.921 14.024 1.00 96.25 120 VAL A N 1
ATOM 956 C CA . VAL A 1 120 ? -0.696 3.550 14.266 1.00 96.25 120 VAL A CA 1
ATOM 957 C C . VAL A 1 120 ? -0.551 3.146 15.736 1.00 96.25 120 VAL A C 1
ATOM 959 O O . VAL A 1 120 ? -1.491 2.607 16.314 1.00 96.25 120 VAL A O 1
ATOM 962 N N . LEU A 1 121 ? 0.585 3.442 16.372 1.00 95.88 121 LEU A N 1
ATOM 963 C CA . LEU A 1 121 ? 0.819 3.111 17.782 1.00 95.88 121 LEU A CA 1
ATOM 964 C C . LEU A 1 121 ? -0.035 3.946 18.745 1.00 95.88 121 LEU A C 1
ATOM 966 O O . LEU A 1 121 ? -0.398 3.458 19.811 1.00 95.88 121 LEU A O 1
ATOM 970 N N . THR A 1 122 ? -0.351 5.193 18.385 1.00 97.06 122 THR A N 1
ATOM 971 C CA . THR A 1 122 ? -1.110 6.109 19.256 1.00 97.06 122 THR A CA 1
ATOM 972 C C . THR A 1 122 ? -2.622 5.919 19.108 1.00 97.06 122 THR A C 1
ATOM 974 O O . THR A 1 122 ? -3.352 5.961 20.094 1.00 97.06 122 THR A O 1
ATOM 977 N N . GLU A 1 123 ? -3.101 5.709 17.882 1.00 97.19 123 GLU A N 1
ATOM 978 C CA . GLU A 1 123 ? -4.529 5.717 17.535 1.00 97.19 123 GLU A CA 1
ATOM 979 C C . GLU A 1 123 ? -5.091 4.310 17.268 1.00 97.19 123 GLU A C 1
ATOM 981 O O . GLU A 1 123 ? -6.314 4.124 17.216 1.00 97.19 123 GLU A O 1
ATOM 986 N N . GLY A 1 124 ? -4.224 3.303 17.113 1.00 94.44 124 GLY A N 1
ATOM 987 C CA . GLY A 1 124 ? -4.612 1.921 16.849 1.00 94.44 124 GLY A CA 1
ATOM 988 C C . GLY A 1 124 ? -5.469 1.809 15.589 1.00 94.44 124 GLY A C 1
ATOM 989 O O . GLY A 1 124 ? -5.097 2.277 14.516 1.00 94.44 124 GLY A O 1
ATOM 990 N N . THR A 1 125 ? -6.661 1.221 15.717 1.00 93.94 125 THR A N 1
ATOM 991 C CA . THR A 1 125 ? -7.609 1.066 14.598 1.00 93.94 125 THR A CA 1
ATOM 992 C C . THR A 1 125 ? -8.207 2.384 14.100 1.00 93.94 125 THR A C 1
ATOM 994 O O . THR A 1 125 ? -8.824 2.395 13.033 1.00 93.94 125 THR A O 1
ATOM 997 N N . ASN A 1 126 ? -8.030 3.487 14.836 1.00 96.25 126 ASN A N 1
ATOM 998 C CA . ASN A 1 126 ? -8.454 4.818 14.403 1.00 96.25 126 ASN A CA 1
ATOM 999 C C . ASN A 1 126 ? -7.407 5.536 13.548 1.00 96.25 126 ASN A C 1
ATOM 1001 O O . ASN A 1 126 ? -7.765 6.540 12.936 1.00 96.25 126 ASN A O 1
ATOM 1005 N N . ALA A 1 127 ? -6.176 5.014 13.463 1.00 96.94 127 ALA A N 1
ATOM 1006 C CA . ALA A 1 127 ? -5.144 5.581 12.607 1.00 96.94 127 ALA A CA 1
ATOM 1007 C C . ALA A 1 127 ? -5.652 5.707 11.165 1.00 96.94 127 ALA A C 1
ATOM 1009 O O . ALA A 1 127 ? -6.236 4.768 10.608 1.00 96.94 127 ALA A O 1
ATOM 1010 N N . VAL A 1 128 ? -5.460 6.890 10.586 1.00 96.75 128 VAL A N 1
ATOM 1011 C CA . VAL A 1 128 ? -5.980 7.226 9.263 1.00 96.75 128 VAL A CA 1
ATOM 1012 C C . VAL A 1 128 ? -4.940 6.888 8.211 1.00 96.75 128 VAL A C 1
ATOM 1014 O O . VAL A 1 128 ? -3.851 7.448 8.180 1.00 96.75 128 VAL A O 1
ATOM 1017 N N . PHE A 1 129 ? -5.323 5.998 7.310 1.00 96.94 129 PHE A N 1
ATOM 1018 C CA . PHE A 1 129 ? -4.568 5.651 6.126 1.00 96.94 129 PHE A CA 1
ATOM 1019 C C . PHE A 1 129 ? -4.939 6.605 4.987 1.00 96.94 129 PHE A C 1
ATOM 1021 O O . PHE A 1 129 ? -6.103 6.692 4.587 1.00 96.94 129 PHE A O 1
ATOM 1028 N N . VAL A 1 130 ? -3.947 7.326 4.463 1.00 96.19 130 VAL A N 1
ATOM 1029 C CA . VAL A 1 130 ? -4.093 8.299 3.367 1.00 96.19 130 VAL A CA 1
ATOM 1030 C C . VAL A 1 130 ? -3.393 7.763 2.124 1.00 96.19 130 VAL A C 1
ATOM 1032 O O . VAL A 1 130 ? -2.286 7.237 2.213 1.00 96.19 130 VAL A O 1
ATOM 1035 N N . GLY A 1 131 ? -4.017 7.885 0.955 1.00 92.31 131 GLY A N 1
ATOM 1036 C CA . GLY A 1 131 ? -3.526 7.214 -0.242 1.00 92.31 131 GLY A CA 1
ATOM 1037 C C . GLY A 1 131 ? -4.147 7.709 -1.538 1.00 92.31 131 GLY A C 1
ATOM 1038 O O . GLY A 1 131 ? -4.523 8.873 -1.652 1.00 92.31 131 GLY A O 1
ATOM 1039 N N . ASP A 1 132 ? -4.246 6.799 -2.504 1.00 87.50 132 ASP A N 1
ATOM 1040 C CA . ASP A 1 132 ? -4.749 7.074 -3.858 1.00 87.50 132 ASP A CA 1
ATOM 1041 C C . ASP A 1 132 ? -6.254 7.374 -3.927 1.00 87.50 132 ASP A C 1
ATOM 1043 O O . ASP A 1 132 ? -6.746 7.876 -4.935 1.00 87.50 132 ASP A O 1
ATOM 1047 N N . SER A 1 133 ? -7.017 7.038 -2.887 1.00 86.31 133 SER A N 1
ATOM 1048 C CA . SER A 1 133 ? -8.460 7.298 -2.833 1.00 86.31 133 SER A CA 1
ATOM 1049 C C . SER A 1 133 ? -8.860 7.887 -1.480 1.00 86.31 133 SER A C 1
ATOM 1051 O O . SER A 1 133 ? -8.032 8.458 -0.768 1.00 86.31 133 SER A O 1
ATOM 1053 N N . THR A 1 134 ? -10.146 7.804 -1.133 1.00 89.75 134 THR A N 1
ATOM 1054 C CA . THR A 1 134 ? -10.677 8.351 0.115 1.00 89.75 134 THR A CA 1
ATOM 1055 C C . THR A 1 134 ? -9.908 7.809 1.326 1.00 89.75 134 THR A C 1
ATOM 1057 O O . THR A 1 134 ? -9.826 6.589 1.488 1.00 89.75 134 THR A O 1
ATOM 1060 N N . PRO A 1 135 ? -9.363 8.689 2.187 1.00 94.25 135 PRO A N 1
ATOM 1061 C CA . PRO A 1 135 ? -8.734 8.267 3.428 1.00 94.25 135 PRO A CA 1
ATOM 1062 C C . PRO A 1 135 ? -9.699 7.471 4.302 1.00 94.25 135 PRO A C 1
ATOM 1064 O O . PRO A 1 135 ? -10.890 7.784 4.366 1.00 94.25 135 PRO A O 1
ATOM 1067 N N . PHE A 1 136 ? -9.185 6.474 5.013 1.00 94.69 136 PHE A N 1
ATOM 1068 C CA . PHE A 1 136 ? -9.997 5.645 5.898 1.00 94.69 136 PHE A CA 1
ATOM 1069 C C . PHE A 1 136 ? -9.218 5.229 7.143 1.00 94.69 136 PHE A C 1
ATOM 1071 O O . PHE A 1 136 ? -7.993 5.176 7.145 1.00 94.69 136 PHE A O 1
ATOM 1078 N N . SER A 1 137 ? -9.941 4.880 8.203 1.00 95.75 137 SER A N 1
ATOM 1079 C CA . SER A 1 137 ? -9.404 4.095 9.317 1.00 95.75 137 SER A CA 1
ATOM 1080 C C . SER A 1 137 ? -10.117 2.751 9.396 1.00 95.75 137 SER A C 1
ATOM 1082 O O . SER A 1 137 ? -11.259 2.613 8.944 1.00 95.75 137 SER A O 1
ATOM 1084 N N . LEU A 1 138 ? -9.478 1.749 9.993 1.00 93.12 138 LEU A N 1
ATOM 1085 C CA . LEU A 1 138 ? -10.095 0.432 10.161 1.00 93.12 138 LEU A CA 1
ATOM 1086 C C . LEU A 1 138 ? -11.387 0.528 10.987 1.00 93.12 138 LEU A C 1
ATOM 1088 O O . LEU A 1 138 ? -12.406 -0.047 10.613 1.00 93.12 138 LEU A O 1
ATOM 1092 N N . ALA A 1 139 ? -11.380 1.352 12.038 1.00 93.81 139 ALA A N 1
ATOM 1093 C CA . ALA A 1 139 ? -12.561 1.625 12.849 1.00 93.81 139 ALA A CA 1
ATOM 1094 C C . ALA A 1 139 ? -13.693 2.297 12.046 1.00 93.81 139 ALA A C 1
ATOM 1096 O O . ALA A 1 139 ? -14.871 2.041 12.302 1.00 93.81 139 ALA A O 1
ATOM 1097 N N . SER A 1 140 ? -13.368 3.159 11.072 1.00 93.44 140 SER A N 1
ATOM 1098 C CA . SER A 1 140 ? -14.384 3.779 10.208 1.00 93.44 140 SER A CA 1
ATOM 1099 C C . SER A 1 140 ? -15.063 2.761 9.287 1.00 93.44 140 SER A C 1
ATOM 1101 O O . SER A 1 140 ? -16.286 2.793 9.148 1.00 93.44 140 SER A O 1
ATOM 1103 N N . LEU A 1 141 ? -14.298 1.807 8.743 1.00 91.62 141 LEU A N 1
ATOM 1104 C CA . LEU A 1 141 ? -14.821 0.739 7.889 1.00 91.6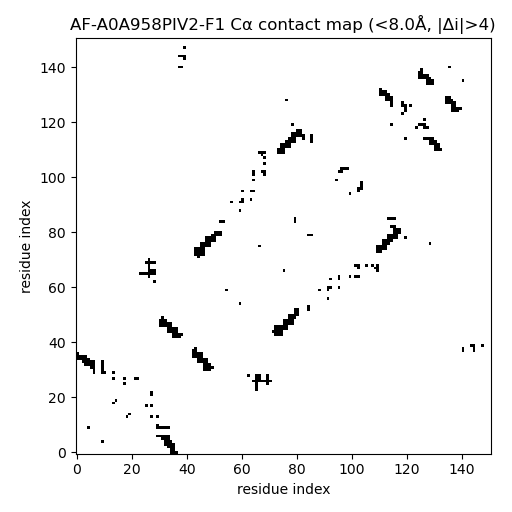2 141 LEU A CA 1
ATOM 1105 C C . LEU A 1 141 ? -15.713 -0.226 8.679 1.00 91.62 141 LEU A C 1
ATOM 1107 O O . LEU A 1 141 ? -16.792 -0.591 8.220 1.00 91.62 141 LEU A O 1
ATOM 1111 N N . GLU A 1 142 ? -15.316 -0.591 9.900 1.00 90.25 142 GLU A N 1
ATOM 1112 C CA . GLU A 1 142 ? -16.128 -1.448 10.776 1.00 90.25 142 GLU A CA 1
ATOM 1113 C C . GLU A 1 142 ? -17.490 -0.820 11.108 1.00 90.25 142 GLU A C 1
ATOM 1115 O O . GLU A 1 142 ? -18.520 -1.504 11.098 1.00 90.25 142 GLU A O 1
ATOM 1120 N N . LYS A 1 143 ? -17.519 0.497 11.355 1.00 90.25 143 L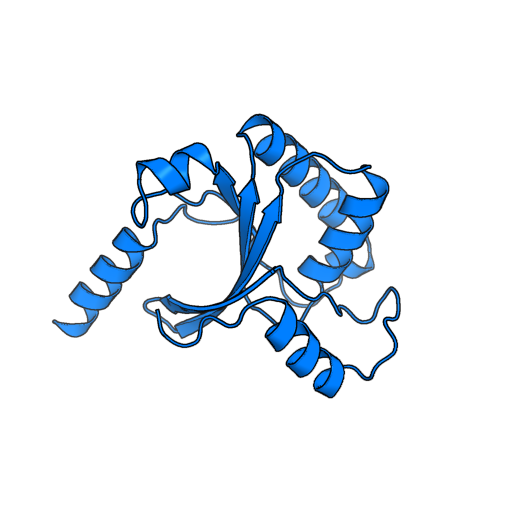YS A N 1
ATOM 1121 C CA . LYS A 1 143 ? -18.767 1.238 11.589 1.00 90.25 143 LYS A CA 1
ATOM 1122 C C . LYS A 1 143 ? -19.672 1.239 10.358 1.00 90.25 143 LYS A C 1
ATOM 1124 O O . LYS A 1 143 ? -20.873 1.032 10.513 1.00 90.25 143 LYS A O 1
ATOM 1129 N N . GLN A 1 144 ? -19.112 1.442 9.164 1.00 88.62 144 GLN A N 1
ATOM 1130 C CA . GLN A 1 144 ? -19.866 1.409 7.905 1.00 88.62 144 GLN A CA 1
ATOM 1131 C C . GLN A 1 144 ? -20.498 0.033 7.667 1.00 88.62 144 GLN A C 1
ATOM 1133 O O . GLN A 1 144 ? -21.707 -0.057 7.475 1.00 88.62 144 GLN A O 1
ATOM 1138 N N . LEU A 1 145 ? -19.716 -1.042 7.811 1.00 88.31 145 LEU A N 1
ATOM 1139 C CA . LEU A 1 145 ? -20.211 -2.418 7.681 1.00 88.31 145 LEU A CA 1
ATOM 1140 C C . LEU A 1 145 ? -21.341 -2.734 8.670 1.00 88.31 145 LEU A C 1
ATOM 1142 O O . LEU A 1 145 ? -22.318 -3.393 8.324 1.00 88.31 145 LEU A O 1
ATOM 1146 N N . SER A 1 146 ? -21.217 -2.252 9.908 1.00 86.50 146 SER A N 1
ATOM 1147 C CA . SER A 1 146 ? -22.233 -2.462 10.945 1.00 86.50 146 SER A CA 1
ATOM 1148 C C . SER A 1 146 ? -23.528 -1.693 10.672 1.00 86.50 146 SER A C 1
ATOM 1150 O O . SER A 1 146 ? -24.593 -2.108 11.126 1.00 86.50 146 SER A O 1
ATOM 1152 N N . ALA A 1 147 ? -23.446 -0.550 9.985 1.00 84.69 147 ALA A N 1
ATOM 1153 C CA . ALA A 1 147 ? -24.611 0.242 9.607 1.00 84.69 147 ALA A CA 1
ATOM 1154 C C . ALA A 1 147 ? -25.381 -0.416 8.454 1.00 84.69 147 ALA A C 1
ATOM 1156 O O . ALA A 1 147 ? -26.603 -0.481 8.508 1.00 84.69 147 ALA A O 1
ATOM 1157 N N . GLU A 1 148 ? -24.675 -0.961 7.465 1.00 77.88 148 GLU A N 1
ATOM 1158 C CA . GLU A 1 148 ? -25.282 -1.632 6.307 1.00 77.88 148 GLU A CA 1
ATOM 1159 C C . GLU A 1 148 ? -25.961 -2.954 6.663 1.00 77.88 148 GLU A C 1
ATOM 1161 O O . GLU A 1 148 ? -26.975 -3.295 6.074 1.00 77.88 148 GLU A O 1
ATOM 1166 N N . GLN A 1 149 ? -25.463 -3.677 7.668 1.00 72.75 149 GLN A N 1
ATOM 1167 C CA . GLN A 1 149 ? -26.096 -4.912 8.151 1.00 72.75 149 GLN A CA 1
ATOM 1168 C C . GLN A 1 149 ? -27.403 -4.684 8.928 1.00 72.75 149 GLN A C 1
ATOM 1170 O O . GLN A 1 149 ? -28.101 -5.646 9.244 1.00 72.75 149 GLN A O 1
ATOM 1175 N N . LYS A 1 150 ? -27.706 -3.436 9.303 1.00 61.03 150 LYS A N 1
ATOM 1176 C CA . LYS A 1 150 ? -28.936 -3.063 10.021 1.00 61.03 150 LYS A CA 1
ATOM 1177 C C . LYS A 1 150 ? -30.047 -2.564 9.092 1.00 61.03 150 LYS A C 1
ATOM 1179 O O . LYS A 1 150 ? -31.130 -2.263 9.595 1.00 61.03 150 LYS A O 1
ATOM 1184 N N . VAL A 1 151 ? -29.767 -2.448 7.795 1.00 52.03 151 VAL A N 1
ATOM 1185 C CA . VAL A 1 151 ? -30.718 -2.092 6.731 1.00 52.03 151 VAL A CA 1
ATOM 1186 C C . VAL A 1 151 ? -31.151 -3.367 6.021 1.00 52.03 151 VAL A C 1
ATOM 1188 O O . VAL A 1 151 ? -32.361 -3.472 5.729 1.00 52.03 151 VAL A O 1
#